Protein AF-A0A5C7TCK9-F1 (afdb_monomer)

Structure (mmCIF, N/CA/C/O backbone):
data_AF-A0A5C7TCK9-F1
#
_entry.id   AF-A0A5C7TCK9-F1
#
loop_
_atom_site.group_PDB
_atom_site.id
_atom_site.type_symbol
_atom_site.label_atom_id
_atom_site.label_alt_id
_atom_site.label_comp_id
_atom_site.label_asym_id
_atom_site.label_entity_id
_atom_site.label_seq_id
_atom_site.pdbx_PDB_ins_code
_atom_site.Cartn_x
_atom_site.Cartn_y
_atom_site.Cartn_z
_atom_site.occupancy
_atom_site.B_iso_or_equiv
_atom_site.auth_seq_id
_atom_site.auth_comp_id
_atom_site.auth_asym_id
_atom_site.auth_atom_id
_atom_site.pdbx_PDB_model_num
ATOM 1 N N . SER A 1 1 ? 7.230 11.726 2.760 1.00 75.06 1 SER A N 1
ATOM 2 C CA . SER A 1 1 ? 6.444 10.633 3.383 1.00 75.06 1 SER A CA 1
ATOM 3 C C . SER A 1 1 ? 4.924 10.850 3.426 1.00 75.06 1 SER A C 1
ATOM 5 O O . SER A 1 1 ? 4.245 10.032 4.030 1.00 75.06 1 SER A O 1
ATOM 7 N N . LYS A 1 2 ? 4.365 11.885 2.768 1.00 90.19 2 LYS A N 1
ATOM 8 C CA . LYS A 1 2 ? 2.920 12.198 2.779 1.00 90.19 2 LYS A CA 1
ATOM 9 C C . LYS A 1 2 ? 2.059 11.149 2.055 1.00 90.19 2 LYS A C 1
ATOM 11 O O . LYS A 1 2 ? 1.104 10.663 2.641 1.00 90.19 2 LYS A O 1
ATOM 16 N N . ALA A 1 3 ? 2.463 10.724 0.853 1.00 91.44 3 ALA A N 1
ATOM 17 C CA . ALA A 1 3 ? 1.737 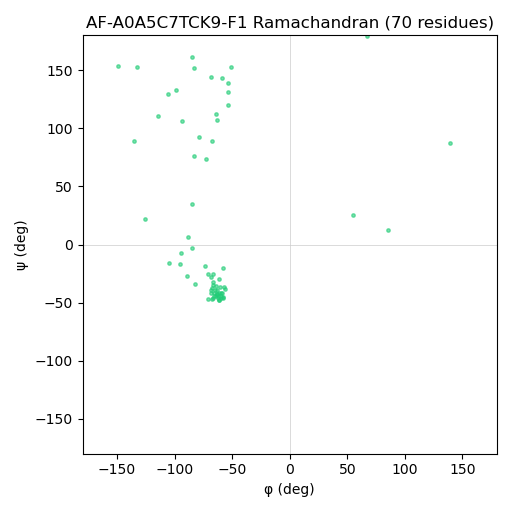9.716 0.068 1.00 91.44 3 ALA A CA 1
ATOM 18 C C . ALA A 1 3 ? 1.519 8.389 0.826 1.00 91.44 3 ALA A C 1
ATOM 20 O O . ALA A 1 3 ? 0.432 7.830 0.774 1.00 91.44 3 ALA A O 1
ATOM 21 N N . ARG A 1 4 ? 2.512 7.934 1.612 1.00 88.81 4 ARG A N 1
ATOM 22 C CA . ARG A 1 4 ? 2.367 6.753 2.490 1.00 88.81 4 ARG A CA 1
ATOM 23 C C . ARG A 1 4 ? 1.359 6.961 3.616 1.00 88.81 4 ARG A C 1
ATOM 25 O O . ARG A 1 4 ? 0.601 6.051 3.916 1.00 88.81 4 ARG A O 1
ATOM 32 N N . TYR A 1 5 ? 1.376 8.135 4.246 1.00 90.75 5 TYR A N 1
ATOM 33 C CA . TYR A 1 5 ? 0.452 8.455 5.335 1.00 90.75 5 TYR A CA 1
ATOM 34 C C . TYR A 1 5 ? -0.997 8.549 4.844 1.00 90.75 5 TYR A C 1
ATOM 36 O O . TYR A 1 5 ? -1.901 8.148 5.562 1.00 90.75 5 TYR A O 1
ATOM 44 N N . GLU A 1 6 ? -1.205 9.037 3.621 1.00 91.31 6 GLU A N 1
ATOM 45 C CA . GLU A 1 6 ? -2.518 9.159 2.969 1.00 91.31 6 GLU A CA 1
ATOM 46 C C . GLU A 1 6 ? -2.931 7.900 2.189 1.00 91.31 6 GLU A C 1
ATOM 48 O O . GLU A 1 6 ? -3.926 7.937 1.475 1.00 91.31 6 GLU A O 1
ATOM 53 N N . PHE A 1 7 ? -2.160 6.810 2.279 1.00 90.25 7 PHE A N 1
ATOM 54 C CA . PHE A 1 7 ? -2.411 5.550 1.565 1.00 90.25 7 PHE A CA 1
ATOM 55 C C . PHE A 1 7 ? -2.541 5.687 0.036 1.00 90.25 7 PHE A C 1
ATOM 57 O O . PHE A 1 7 ? -3.126 4.843 -0.637 1.00 90.25 7 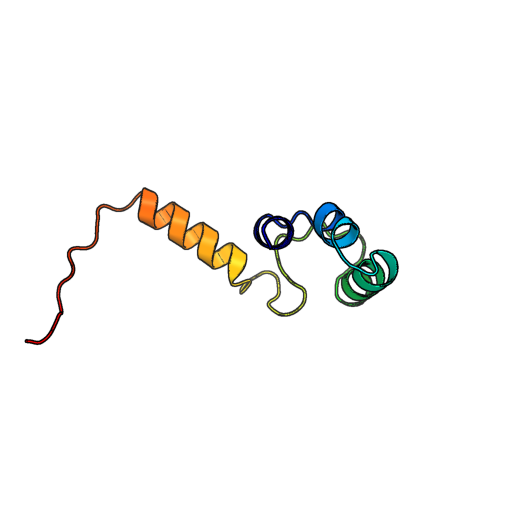PHE A O 1
ATOM 64 N N . ARG A 1 8 ? -1.926 6.725 -0.544 1.00 91.12 8 ARG A N 1
ATOM 65 C CA . ARG A 1 8 ? -1.824 6.923 -1.996 1.00 91.12 8 ARG A CA 1
ATOM 66 C C . ARG A 1 8 ? -0.654 6.112 -2.544 1.00 91.12 8 ARG A C 1
ATOM 68 O O . ARG A 1 8 ? 0.427 6.648 -2.790 1.00 91.12 8 ARG A O 1
ATOM 75 N N . TRP A 1 9 ? -0.847 4.801 -2.674 1.00 88.06 9 TRP A N 1
ATOM 76 C CA . TRP A 1 9 ? 0.228 3.865 -3.023 1.00 88.06 9 TRP A CA 1
ATOM 77 C C . TRP A 1 9 ? 0.821 4.108 -4.410 1.00 88.06 9 TRP A C 1
ATOM 79 O O . TRP A 1 9 ? 2.041 4.142 -4.534 1.00 88.06 9 TRP A O 1
ATOM 89 N N . LEU A 1 10 ? -0.006 4.382 -5.423 1.00 89.31 10 LEU A N 1
ATOM 90 C CA . LEU A 1 10 ? 0.480 4.722 -6.768 1.00 89.31 10 LEU A CA 1
ATOM 91 C C . LEU A 1 10 ? 1.395 5.955 -6.751 1.00 89.31 10 LEU A C 1
ATOM 93 O O . LEU A 1 10 ? 2.502 5.916 -7.286 1.00 89.31 10 LEU A O 1
ATOM 97 N N . ASP A 1 11 ? 0.982 7.014 -6.050 1.00 92.88 11 ASP A N 1
ATOM 98 C CA . ASP A 1 11 ? 1.801 8.217 -5.885 1.00 92.88 11 ASP A CA 1
ATOM 99 C C . ASP A 1 11 ? 3.086 7.922 -5.109 1.00 92.88 11 ASP A C 1
ATOM 101 O O . ASP A 1 11 ? 4.140 8.485 -5.396 1.00 92.88 11 ASP A O 1
ATOM 105 N N . GLN A 1 12 ? 3.029 7.028 -4.120 1.00 92.25 12 GLN A N 1
ATOM 106 C CA . GLN A 1 12 ? 4.222 6.606 -3.402 1.00 92.25 12 GLN A CA 1
ATOM 107 C C . GLN A 1 12 ? 5.219 5.929 -4.344 1.00 92.25 12 GLN A C 1
ATOM 109 O O . GLN A 1 12 ? 6.399 6.284 -4.287 1.00 92.25 12 GLN A O 1
ATOM 114 N N . PHE A 1 13 ? 4.769 4.989 -5.177 1.00 92.12 13 PHE A N 1
ATOM 115 C CA . PHE A 1 13 ? 5.644 4.258 -6.092 1.00 92.12 13 PHE A CA 1
ATOM 116 C C . PHE A 1 13 ? 6.294 5.208 -7.093 1.00 92.12 13 PHE A C 1
ATOM 118 O O . PHE A 1 13 ? 7.511 5.167 -7.248 1.00 92.12 13 PHE A O 1
ATOM 125 N N . HIS A 1 14 ? 5.533 6.140 -7.672 1.00 93.62 14 HIS A N 1
ATOM 126 C CA . HIS A 1 14 ? 6.077 7.154 -8.584 1.00 93.62 14 HIS A CA 1
ATOM 127 C C . HIS A 1 14 ? 7.113 8.079 -7.931 1.00 93.62 14 HIS A C 1
ATOM 129 O O . HIS A 1 14 ? 8.015 8.566 -8.602 1.00 93.62 14 HIS A O 1
ATOM 135 N N . LEU A 1 15 ? 6.997 8.325 -6.623 1.00 94.25 15 LEU A N 1
ATOM 136 C CA . LEU A 1 15 ? 7.961 9.122 -5.857 1.00 94.25 15 LEU A CA 1
ATOM 137 C C . LEU A 1 15 ? 9.165 8.309 -5.355 1.00 94.25 15 LEU A C 1
ATOM 139 O O . LEU A 1 15 ? 10.033 8.863 -4.678 1.00 94.25 15 LEU A O 1
ATOM 143 N N . SER A 1 16 ? 9.198 6.999 -5.594 1.00 93.19 16 SER A N 1
ATOM 144 C CA . SER A 1 16 ? 10.315 6.142 -5.203 1.00 93.19 16 SER A CA 1
ATOM 145 C C . SER A 1 16 ? 11.426 6.154 -6.257 1.00 93.19 16 SER A C 1
ATOM 147 O O . SER A 1 16 ? 11.205 6.541 -7.399 1.00 93.19 16 SER A O 1
ATOM 149 N N . LEU A 1 17 ? 12.635 5.745 -5.863 1.00 96.31 17 LEU A N 1
ATOM 150 C CA . LEU A 1 17 ? 13.779 5.658 -6.777 1.00 96.31 17 LEU A CA 1
ATOM 151 C C . LEU A 1 17 ? 13.587 4.576 -7.855 1.00 96.31 17 LEU A C 1
ATOM 153 O O . LEU A 1 17 ? 14.074 4.735 -8.968 1.00 96.31 17 LEU A O 1
ATOM 157 N N . ASP A 1 18 ? 12.883 3.497 -7.509 1.00 96.62 18 ASP A N 1
ATOM 158 C CA . ASP A 1 18 ? 12.568 2.374 -8.391 1.00 96.62 18 ASP A CA 1
ATOM 159 C C . ASP A 1 18 ? 11.085 1.988 -8.209 1.00 96.62 18 ASP A C 1
ATOM 161 O O . ASP A 1 18 ? 10.747 1.186 -7.325 1.00 96.62 18 ASP A O 1
ATOM 165 N N . PRO A 1 19 ? 10.185 2.611 -8.997 1.00 94.56 19 PRO A N 1
ATOM 166 C CA . PRO A 1 19 ? 8.743 2.400 -8.895 1.00 94.56 19 PRO A CA 1
ATOM 167 C C . PRO A 1 19 ? 8.311 0.954 -9.145 1.00 94.56 19 PRO A C 1
ATOM 169 O O . PRO A 1 19 ? 7.388 0.474 -8.481 1.00 94.56 19 PRO A O 1
ATOM 172 N N . ASP A 1 20 ? 8.973 0.257 -10.070 1.00 94.19 20 ASP A N 1
ATOM 173 C CA . ASP A 1 20 ? 8.590 -1.092 -10.491 1.00 94.19 20 ASP A CA 1
ATOM 174 C C . ASP A 1 20 ? 8.890 -2.109 -9.391 1.00 94.19 20 ASP A C 1
ATOM 176 O O . ASP A 1 20 ? 8.012 -2.882 -8.994 1.00 94.19 20 ASP A O 1
ATOM 180 N N . THR A 1 21 ? 10.090 -2.042 -8.810 1.00 93.50 21 THR A N 1
ATOM 181 C CA . THR A 1 21 ? 10.467 -2.886 -7.671 1.00 93.50 21 THR A CA 1
ATOM 182 C C . THR A 1 21 ? 9.594 -2.601 -6.448 1.00 93.50 21 THR A C 1
ATOM 184 O O . THR A 1 21 ? 9.132 -3.528 -5.779 1.00 93.50 21 THR A O 1
ATOM 187 N N . ALA A 1 22 ? 9.311 -1.326 -6.154 1.00 91.75 22 ALA A N 1
ATOM 188 C CA . ALA A 1 22 ? 8.452 -0.952 -5.030 1.00 91.75 22 ALA A CA 1
ATOM 189 C C . ALA A 1 22 ? 7.027 -1.514 -5.179 1.00 91.75 22 ALA A C 1
ATOM 191 O O . ALA A 1 22 ? 6.461 -2.042 -4.216 1.00 91.75 22 ALA A O 1
ATOM 192 N N . LYS A 1 23 ? 6.470 -1.453 -6.394 1.00 89.50 23 LYS A N 1
ATOM 193 C CA . LYS A 1 23 ? 5.159 -2.018 -6.719 1.00 89.50 23 LYS A CA 1
ATOM 194 C C . LYS A 1 23 ? 5.158 -3.543 -6.615 1.00 89.50 23 LYS A C 1
ATOM 196 O O . LYS A 1 23 ? 4.243 -4.094 -6.007 1.00 89.50 23 LYS 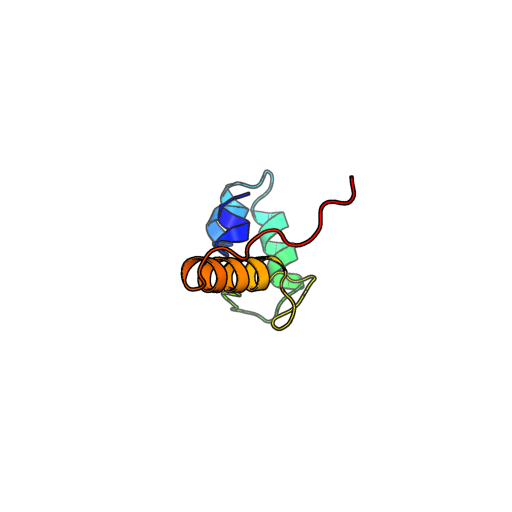A O 1
ATOM 201 N N . ALA A 1 24 ? 6.185 -4.213 -7.139 1.00 90.81 24 ALA A N 1
ATOM 202 C CA . ALA A 1 24 ? 6.306 -5.668 -7.080 1.00 90.81 24 ALA A CA 1
ATOM 203 C C . ALA A 1 24 ? 6.334 -6.183 -5.631 1.00 90.81 24 ALA A C 1
ATOM 205 O O . ALA A 1 24 ? 5.603 -7.113 -5.294 1.00 90.81 24 ALA A O 1
ATOM 206 N N . TYR A 1 25 ? 7.101 -5.537 -4.744 1.00 90.06 25 TYR A N 1
ATOM 207 C CA . TYR A 1 25 ? 7.125 -5.905 -3.325 1.00 90.06 25 TYR A CA 1
ATOM 208 C C . TYR A 1 25 ? 5.788 -5.664 -2.620 1.00 90.06 25 TYR A C 1
ATOM 210 O O . TYR A 1 25 ? 5.376 -6.481 -1.798 1.00 90.06 25 TYR A O 1
ATOM 218 N N . TYR A 1 26 ? 5.095 -4.567 -2.938 1.00 86.69 26 TYR A N 1
ATOM 219 C CA . TYR A 1 26 ? 3.768 -4.301 -2.382 1.00 86.69 26 TYR A CA 1
ATOM 220 C C . TYR A 1 26 ? 2.743 -5.355 -2.827 1.00 86.69 26 TYR A C 1
ATOM 222 O O . TYR A 1 26 ? 1.996 -5.869 -1.997 1.00 86.69 26 TYR A O 1
ATOM 230 N N . GLN A 1 27 ? 2.741 -5.717 -4.113 1.00 85.50 27 GLN A N 1
ATOM 231 C CA . GLN A 1 27 ? 1.840 -6.726 -4.676 1.00 85.50 27 GLN A CA 1
ATOM 232 C C . GLN A 1 27 ? 2.132 -8.135 -4.153 1.00 85.50 27 GLN A C 1
ATOM 234 O O . GLN A 1 27 ? 1.203 -8.884 -3.888 1.00 85.50 27 GLN A O 1
ATOM 239 N N . ALA A 1 28 ? 3.403 -8.491 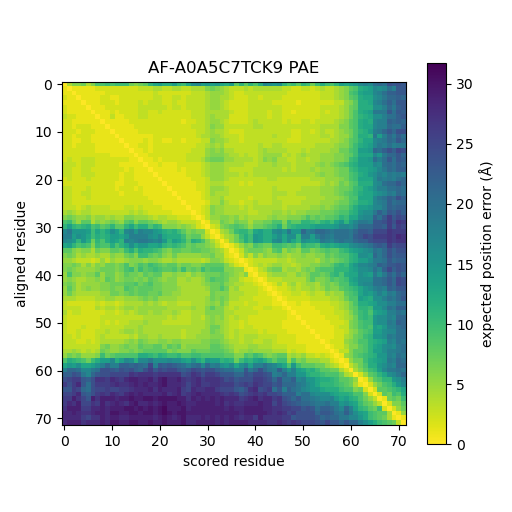-3.951 1.00 86.75 28 ALA A N 1
ATOM 240 C CA . ALA A 1 28 ? 3.772 -9.792 -3.393 1.00 86.75 28 ALA A CA 1
ATOM 241 C C . ALA A 1 28 ? 3.333 -9.964 -1.927 1.00 86.75 28 ALA A C 1
ATOM 243 O O . ALA A 1 28 ? 3.156 -11.088 -1.461 1.00 86.75 28 ALA A O 1
ATOM 244 N N . ALA A 1 29 ? 3.179 -8.863 -1.189 1.00 82.50 29 ALA A N 1
ATOM 245 C CA . ALA A 1 29 ? 2.874 -8.886 0.238 1.00 82.50 29 ALA A CA 1
ATOM 246 C C . ALA A 1 29 ? 1.372 -8.785 0.563 1.00 82.50 29 ALA A C 1
ATOM 248 O O . ALA A 1 29 ? 0.996 -8.905 1.731 1.00 82.50 29 ALA A O 1
ATOM 249 N N . LEU A 1 30 ? 0.512 -8.544 -0.432 1.00 77.50 30 LEU A N 1
ATOM 250 C CA . LEU A 1 30 ? -0.924 -8.333 -0.246 1.00 77.50 30 LEU A CA 1
ATOM 251 C C . LEU A 1 30 ? -1.751 -9.174 -1.232 1.00 77.50 30 LEU A C 1
ATOM 253 O O . LEU A 1 30 ? -1.280 -9.468 -2.327 1.00 77.50 30 LEU A O 1
ATOM 257 N N . PRO A 1 31 ? -2.995 -9.550 -0.881 1.00 70.56 31 PRO A N 1
ATOM 258 C CA . PRO A 1 31 ? -3.912 -10.180 -1.828 1.00 70.56 31 PRO A CA 1
ATOM 259 C C . PRO A 1 31 ? -4.158 -9.266 -3.040 1.00 70.56 31 PRO A C 1
ATOM 261 O O . PRO A 1 31 ? -4.225 -8.043 -2.882 1.00 70.56 31 PRO A O 1
ATOM 264 N N . GLU A 1 32 ? -4.294 -9.846 -4.237 1.00 58.78 32 GLU A N 1
ATOM 265 C CA . GLU A 1 32 ? -4.432 -9.085 -5.486 1.00 58.78 32 GLU A CA 1
ATOM 266 C C . GLU A 1 32 ? -5.569 -8.046 -5.439 1.00 58.78 32 GLU A C 1
ATOM 268 O O . GLU A 1 32 ? -6.666 -8.315 -4.952 1.00 58.78 32 GLU A O 1
ATOM 273 N N . GLY A 1 33 ? -5.308 -6.854 -5.991 1.00 56.31 33 GLY A N 1
ATOM 274 C CA . GLY A 1 33 ? -6.332 -5.831 -6.244 1.00 56.31 33 GLY A CA 1
ATOM 275 C C . GLY A 1 33 ? -6.674 -4.898 -5.079 1.00 56.31 33 GLY A C 1
ATOM 276 O O . GLY A 1 33 ? -7.673 -4.187 -5.152 1.00 56.31 33 GLY A O 1
ATOM 277 N N . ALA A 1 34 ? -5.884 -4.877 -4.005 1.00 56.41 34 ALA A N 1
ATOM 278 C CA . ALA A 1 34 ? -6.261 -4.145 -2.805 1.00 56.41 34 ALA A CA 1
ATOM 279 C C . ALA A 1 34 ? -5.700 -2.702 -2.763 1.00 56.41 34 ALA A C 1
ATOM 281 O O . ALA A 1 34 ? -4.520 -2.472 -2.470 1.00 56.41 34 ALA A O 1
ATOM 282 N N . ASP A 1 35 ? -6.581 -1.718 -2.979 1.00 63.09 35 ASP A N 1
ATOM 283 C CA . ASP A 1 35 ? -6.417 -0.356 -2.454 1.00 63.09 35 ASP A CA 1
ATOM 284 C C . ASP A 1 35 ? -6.546 -0.424 -0.925 1.00 63.09 35 ASP A C 1
ATOM 286 O O . ASP A 1 35 ? -7.640 -0.379 -0.359 1.00 63.09 35 ASP A O 1
ATOM 290 N N . THR A 1 36 ? -5.420 -0.644 -0.240 1.00 73.31 36 THR A N 1
ATOM 291 C CA . THR A 1 36 ? -5.409 -0.879 1.209 1.00 73.31 36 THR A CA 1
ATOM 292 C C . THR A 1 36 ? -5.060 0.374 1.996 1.00 73.31 36 THR A C 1
ATOM 294 O O . THR A 1 36 ? -4.044 1.025 1.764 1.00 73.31 36 THR A O 1
ATOM 297 N N . GLU A 1 37 ? -5.843 0.661 3.033 1.00 78.62 37 GLU A N 1
ATOM 298 C CA . GLU A 1 37 ? -5.506 1.671 4.045 1.00 78.62 37 GLU A CA 1
ATOM 299 C C . GLU A 1 37 ? -4.607 1.098 5.160 1.00 78.62 37 GLU A C 1
ATOM 301 O O . GLU A 1 37 ? -4.764 1.406 6.346 1.00 78.62 37 GLU A O 1
ATOM 306 N N . PHE A 1 38 ? -3.704 0.180 4.816 1.00 80.25 38 PHE A N 1
ATOM 307 C CA . PHE A 1 38 ? -2.747 -0.388 5.756 1.00 80.25 38 PHE A CA 1
ATOM 308 C C . PHE A 1 38 ? -1.451 -0.775 5.051 1.00 80.25 38 PHE A C 1
ATOM 310 O O . PHE A 1 38 ? -1.421 -1.050 3.860 1.00 80.25 38 PHE A O 1
ATOM 317 N N . CYS A 1 39 ? -0.347 -0.787 5.794 1.00 77.00 39 CYS A N 1
ATOM 318 C CA . CYS A 1 39 ? 0.905 -1.322 5.277 1.00 77.00 39 CYS A CA 1
ATOM 319 C C . CYS A 1 39 ? 0.945 -2.847 5.439 1.00 77.00 39 CYS A C 1
ATOM 321 O O . CYS A 1 39 ? 0.391 -3.396 6.397 1.00 77.00 39 CYS A O 1
ATOM 323 N N . ALA A 1 40 ? 1.683 -3.517 4.554 1.00 72.94 40 ALA A N 1
ATOM 324 C CA . ALA A 1 40 ? 1.860 -4.969 4.575 1.00 72.94 40 ALA A CA 1
ATOM 325 C C . ALA A 1 40 ? 2.462 -5.517 5.887 1.00 72.94 40 ALA A C 1
ATOM 327 O O . ALA A 1 40 ? 2.290 -6.687 6.201 1.00 72.94 40 ALA A O 1
ATOM 328 N N . MET A 1 41 ? 3.136 -4.678 6.682 1.00 79.19 41 MET A N 1
ATOM 329 C CA . MET A 1 41 ? 3.765 -5.108 7.936 1.00 79.19 41 MET A CA 1
ATOM 330 C C . MET A 1 41 ? 2.802 -5.174 9.128 1.00 79.19 41 MET A C 1
ATOM 332 O O . MET A 1 41 ? 2.972 -6.015 10.003 1.00 79.19 41 MET A O 1
ATOM 336 N N . CYS A 1 42 ? 1.813 -4.279 9.202 1.00 84.50 42 CYS A N 1
ATOM 337 C CA . CYS A 1 42 ? 0.956 -4.141 10.389 1.00 84.50 42 CYS A CA 1
ATOM 338 C C . CYS A 1 42 ? -0.447 -4.734 10.196 1.00 84.50 42 CYS A C 1
ATOM 340 O O . CYS A 1 42 ? -1.176 -4.939 11.169 1.00 84.50 42 CYS A O 1
ATOM 342 N N . GLY A 1 43 ? -0.839 -4.987 8.945 1.00 78.62 43 GLY A N 1
ATOM 343 C CA . GLY A 1 43 ? -2.146 -5.534 8.605 1.00 78.62 43 GLY A CA 1
ATOM 344 C C . GLY A 1 43 ? -3.322 -4.583 8.887 1.00 78.62 43 GLY A C 1
ATOM 345 O O . GLY A 1 43 ? -3.147 -3.461 9.376 1.00 78.62 43 GLY A O 1
ATOM 346 N N . PRO A 1 44 ? -4.555 -5.027 8.590 1.00 81.56 44 PRO A N 1
ATOM 347 C CA . PRO A 1 44 ? -5.736 -4.162 8.560 1.00 81.56 44 PRO A CA 1
ATOM 348 C C . PRO A 1 44 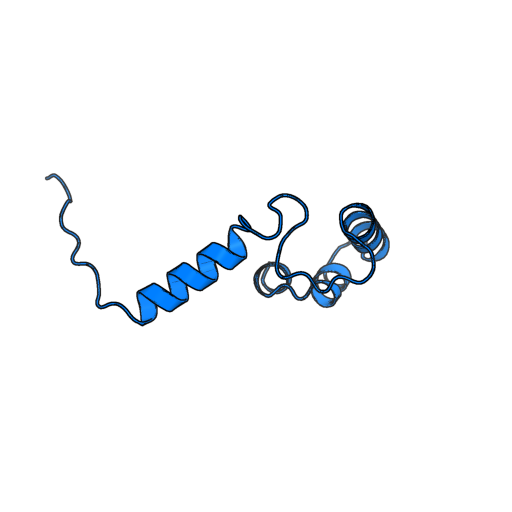? -6.164 -3.628 9.931 1.00 81.56 44 PRO A C 1
ATOM 350 O O . PRO A 1 44 ? -6.762 -2.558 10.011 1.00 81.56 44 PRO A O 1
ATOM 353 N N . LYS A 1 45 ? -5.872 -4.355 11.018 1.00 82.12 45 LYS A N 1
ATOM 354 C CA . LYS A 1 45 ? -6.327 -3.994 12.372 1.00 82.12 45 LYS A CA 1
ATOM 355 C C . LYS A 1 45 ? -5.366 -3.075 13.125 1.00 82.12 45 LYS A C 1
ATOM 357 O O . LYS A 1 45 ? -5.811 -2.323 13.983 1.00 82.12 45 LYS A O 1
ATOM 362 N N . PHE A 1 46 ? -4.071 -3.130 12.817 1.00 86.81 46 PHE A N 1
ATOM 363 C CA . PHE A 1 46 ? -3.031 -2.517 13.649 1.00 86.81 46 PHE A CA 1
ATOM 364 C C . PHE A 1 46 ? -2.121 -1.556 12.879 1.00 86.81 46 PHE A C 1
ATOM 366 O O . PHE A 1 46 ? -1.003 -1.279 13.307 1.00 86.81 46 PHE A O 1
ATOM 373 N N . CYS A 1 47 ? 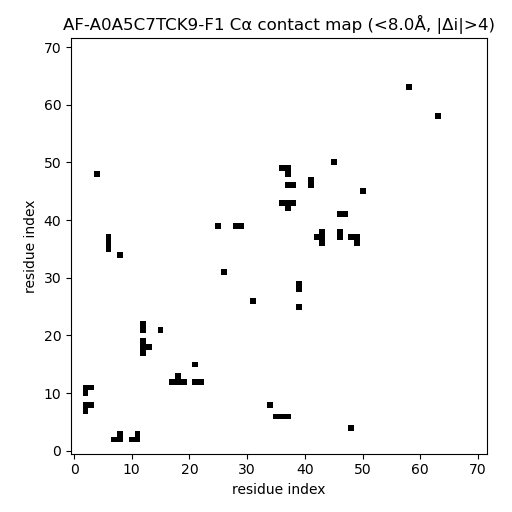-2.572 -1.013 11.744 1.00 90.44 47 CYS A N 1
ATOM 374 C CA . CYS A 1 47 ? -1.788 -0.020 11.015 1.00 90.44 47 CYS A CA 1
ATOM 375 C C . CYS A 1 47 ? -1.601 1.262 11.841 1.00 90.44 47 CYS A C 1
ATOM 377 O O . CYS A 1 47 ? -2.540 2.037 12.035 1.00 90.44 47 CYS A O 1
ATOM 379 N N . SER A 1 48 ? -0.362 1.528 12.261 1.00 89.06 48 SER A N 1
ATOM 380 C CA . SER A 1 48 ? -0.013 2.685 13.092 1.00 89.06 48 SER A CA 1
ATOM 381 C C . SER A 1 48 ? -0.415 4.023 12.470 1.00 89.06 48 SER A C 1
ATOM 383 O O . SER A 1 48 ? -0.844 4.923 13.184 1.00 89.06 48 SER A O 1
ATOM 385 N N . MET A 1 49 ? -0.316 4.166 11.142 1.00 90.25 49 MET A N 1
ATOM 386 C CA . MET A 1 49 ? -0.700 5.407 10.453 1.00 90.25 49 MET A CA 1
ATOM 387 C C . MET A 1 49 ? -2.213 5.638 10.503 1.00 90.25 49 MET A C 1
ATOM 389 O O . MET A 1 49 ? -2.640 6.752 10.797 1.00 90.25 49 MET A O 1
ATOM 393 N N . LYS A 1 50 ? -3.017 4.586 10.303 1.00 88.12 50 LYS A N 1
ATOM 394 C CA . LYS A 1 50 ? -4.481 4.653 10.401 1.00 88.12 50 LYS A CA 1
ATOM 395 C C . LYS A 1 50 ? -4.927 4.939 11.834 1.00 88.12 50 LYS A C 1
ATOM 397 O O . LYS A 1 50 ? -5.717 5.848 12.061 1.00 88.12 50 LYS A O 1
ATOM 402 N N . LEU A 1 51 ? -4.346 4.242 12.812 1.00 89.44 51 LEU A N 1
ATOM 403 C CA . LEU A 1 51 ? -4.608 4.498 14.231 1.00 89.44 51 LEU A CA 1
ATOM 404 C C . LEU A 1 51 ? -4.246 5.937 14.623 1.00 89.44 51 LEU A C 1
ATOM 406 O O . LEU A 1 51 ? -5.011 6.594 15.324 1.00 89.44 51 LEU A O 1
ATOM 410 N N . ASN A 1 52 ? -3.122 6.464 14.128 1.00 90.62 52 ASN A N 1
ATOM 411 C CA . ASN A 1 52 ? -2.735 7.851 14.376 1.00 90.62 52 ASN A CA 1
ATOM 412 C C . ASN A 1 52 ? -3.735 8.857 13.786 1.00 90.62 52 ASN A C 1
ATOM 414 O O . ASN A 1 52 ? -4.026 9.860 14.437 1.00 90.62 52 ASN A O 1
ATOM 418 N N . GLN A 1 53 ? -4.281 8.592 12.593 1.00 89.81 53 GLN A N 1
ATOM 419 C CA . GLN A 1 53 ? -5.345 9.414 12.009 1.00 89.81 53 GLN A CA 1
ATOM 420 C C . GLN A 1 53 ? -6.607 9.397 12.876 1.00 89.81 53 GLN A C 1
ATOM 422 O O . GLN A 1 53 ? -7.134 10.464 13.183 1.00 89.81 53 GLN A O 1
ATOM 427 N N . THR A 1 54 ? -7.042 8.220 13.340 1.00 89.00 54 THR A N 1
ATOM 428 C CA . THR A 1 54 ? -8.203 8.082 14.233 1.00 89.00 54 THR A CA 1
ATOM 429 C C . THR A 1 54 ? -8.006 8.845 15.540 1.00 89.00 54 THR A C 1
ATOM 431 O O . THR A 1 54 ? -8.889 9.595 15.955 1.00 89.00 54 THR A O 1
ATOM 434 N N . VAL A 1 55 ? -6.836 8.712 16.173 1.00 90.25 55 VAL A N 1
ATOM 435 C CA . VAL A 1 55 ? -6.520 9.440 17.410 1.00 90.25 55 VAL A CA 1
ATOM 436 C C . VAL A 1 55 ? -6.539 10.945 17.159 1.00 90.25 55 VAL A C 1
ATOM 438 O O . VAL A 1 55 ? -7.224 11.657 17.884 1.00 90.25 55 VAL A O 1
ATOM 441 N N . LYS A 1 56 ? -5.886 11.440 16.100 1.00 87.69 56 LYS A N 1
ATOM 442 C CA . LYS A 1 56 ? -5.916 12.870 15.748 1.00 87.69 56 LYS A CA 1
ATOM 443 C C . LYS A 1 56 ? -7.336 13.385 15.523 1.00 87.69 56 LYS A C 1
ATOM 445 O O . LYS A 1 56 ? -7.687 14.431 16.064 1.00 87.69 56 LYS A O 1
ATOM 450 N N . ALA A 1 57 ? -8.156 12.644 14.779 1.00 85.62 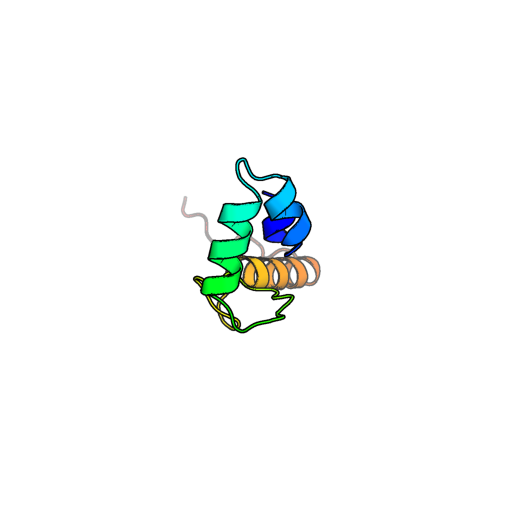57 ALA A N 1
ATOM 451 C CA . ALA A 1 57 ? -9.557 12.984 14.556 1.00 85.62 57 ALA A CA 1
ATOM 452 C C . ALA A 1 57 ? -10.340 13.057 15.879 1.00 85.62 57 ALA A C 1
ATOM 454 O O . ALA A 1 57 ? -11.089 14.006 16.092 1.00 85.62 57 ALA A O 1
ATOM 455 N N . SER A 1 58 ? -10.103 12.121 16.806 1.00 82.12 58 SER A N 1
ATOM 456 C CA . SER A 1 58 ? -10.724 12.147 18.137 1.00 82.12 58 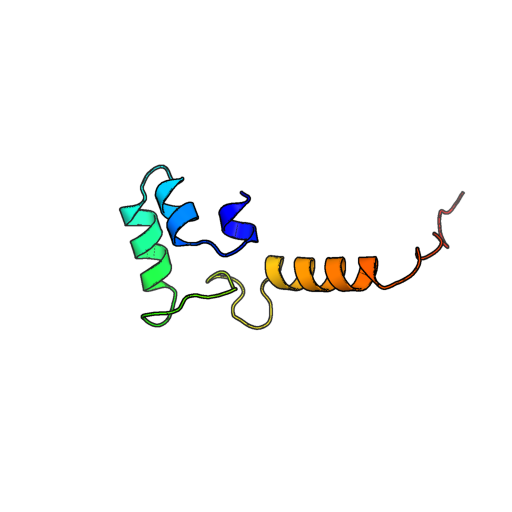SER A CA 1
ATOM 457 C C . SER A 1 58 ? -10.232 13.304 19.016 1.00 82.12 58 SER A C 1
ATOM 459 O O . SER A 1 58 ? -11.043 13.949 19.670 1.00 82.12 58 SER A O 1
ATOM 461 N N . THR A 1 59 ? -8.938 13.644 18.990 1.00 77.50 59 THR A N 1
ATOM 462 C CA . THR A 1 59 ? -8.381 14.763 19.774 1.00 77.50 59 THR A CA 1
ATOM 463 C C . THR A 1 59 ? -8.811 16.128 19.254 1.00 77.50 59 THR A C 1
ATOM 465 O O . THR A 1 59 ? -8.852 17.079 20.016 1.00 77.50 59 THR A O 1
ATOM 468 N N . LEU A 1 60 ? -9.160 16.240 17.971 1.00 64.62 60 LEU A N 1
ATOM 469 C CA . LEU A 1 60 ? -9.766 17.458 17.428 1.00 64.62 60 LEU A CA 1
ATOM 470 C C . LEU A 1 60 ? -11.233 17.617 17.875 1.00 64.62 60 LEU A C 1
ATOM 472 O O . LEU A 1 60 ? -11.760 18.723 17.831 1.00 64.62 60 LEU A O 1
ATOM 476 N N . SER A 1 61 ? -11.875 16.531 18.326 1.00 59.28 61 SER A N 1
ATOM 477 C CA . SER A 1 61 ? -13.233 16.518 18.889 1.00 59.28 61 SER A CA 1
ATOM 478 C C . SER A 1 61 ? -13.264 16.596 20.422 1.00 59.28 61 SER A C 1
ATOM 480 O O . SER A 1 61 ? -14.325 16.860 20.986 1.00 59.28 61 SER A O 1
ATOM 482 N N . ALA A 1 62 ? -12.148 16.333 21.101 1.00 55.84 62 ALA A N 1
ATOM 483 C CA . ALA A 1 62 ? -12.051 16.341 22.555 1.00 55.84 62 ALA A CA 1
ATOM 484 C C . ALA A 1 62 ? -11.297 17.593 23.017 1.00 55.84 62 ALA A C 1
ATOM 486 O O . ALA A 1 62 ? -10.216 17.895 22.516 1.00 55.84 62 ALA A O 1
ATOM 487 N N . ALA A 1 63 ? -11.880 18.325 23.969 1.00 56.56 63 ALA A N 1
ATOM 488 C CA . ALA A 1 63 ? -11.252 19.485 24.596 1.00 56.56 63 ALA A CA 1
ATOM 489 C C . ALA A 1 63 ? -9.833 19.151 25.112 1.00 56.56 63 ALA A C 1
ATOM 491 O O . ALA A 1 63 ? -9.570 17.987 25.437 1.00 56.56 63 ALA A O 1
ATOM 492 N N . PRO A 1 64 ? -8.915 20.137 25.196 1.00 57.25 64 PRO A N 1
ATOM 493 C CA . PRO A 1 64 ? -7.543 19.895 25.624 1.00 57.25 64 PRO A CA 1
ATOM 494 C C . PRO A 1 64 ? -7.523 19.165 26.969 1.00 57.25 64 PRO A C 1
ATOM 496 O O . PRO A 1 64 ? -8.049 19.675 27.954 1.00 57.25 64 PRO A O 1
ATOM 499 N N . LEU A 1 65 ? -6.925 17.971 27.003 1.00 61.84 65 LEU A N 1
ATOM 500 C CA . LEU A 1 65 ? -6.613 17.296 28.258 1.00 61.84 65 LEU A CA 1
ATOM 501 C C . LEU A 1 65 ? -5.612 18.182 29.000 1.00 61.84 65 LEU A C 1
ATOM 503 O O . LEU A 1 65 ? -4.457 18.312 28.581 1.00 61.84 65 LEU A O 1
ATOM 507 N N . GLU A 1 66 ? -6.083 18.843 30.056 1.00 59.53 66 GLU A N 1
ATOM 508 C CA . GLU A 1 66 ? -5.234 19.597 30.966 1.00 59.53 66 GLU A CA 1
ATOM 509 C C . GLU A 1 66 ? -4.114 18.682 31.463 1.00 59.53 66 GLU A C 1
ATOM 511 O O . GLU A 1 66 ? -4.331 17.530 31.846 1.00 59.53 66 GLU A O 1
ATOM 516 N N . ARG A 1 67 ? -2.885 19.191 31.380 1.00 62.38 67 ARG A N 1
ATOM 517 C CA . ARG A 1 67 ? -1.646 18.472 31.668 1.00 62.38 67 ARG A CA 1
ATOM 518 C C . ARG A 1 67 ? -1.511 18.263 33.185 1.00 62.38 67 ARG A C 1
ATOM 520 O O . ARG A 1 67 ? -0.725 18.937 33.841 1.00 62.38 67 ARG A O 1
ATOM 527 N N . ALA A 1 68 ? -2.301 17.359 33.750 1.00 60.03 68 ALA A N 1
ATOM 528 C CA . ALA A 1 68 ? -2.137 16.888 35.118 1.00 60.03 68 ALA A CA 1
ATOM 529 C C . ALA A 1 68 ? -1.004 15.852 35.139 1.00 60.03 68 ALA A C 1
ATOM 531 O O . ALA A 1 68 ? -1.240 14.699 34.803 1.00 60.03 68 ALA A O 1
ATOM 532 N N . ASP A 1 69 ? 0.213 16.343 35.399 1.00 58.28 69 ASP A N 1
ATOM 533 C CA . ASP A 1 69 ? 1.421 15.684 35.941 1.00 58.28 69 ASP A CA 1
ATOM 534 C C . ASP A 1 69 ? 2.695 16.144 35.216 1.00 58.28 69 ASP A C 1
ATOM 536 O O . ASP A 1 69 ? 3.177 15.541 34.255 1.00 58.28 69 ASP A O 1
ATOM 540 N N . ALA A 1 70 ? 3.264 17.240 35.715 1.00 52.84 70 ALA A N 1
ATOM 541 C CA . ALA A 1 70 ? 4.698 17.476 35.660 1.00 52.84 70 ALA A CA 1
ATOM 542 C C . ALA A 1 70 ? 5.194 17.455 37.116 1.00 52.84 70 ALA A C 1
ATOM 544 O O . ALA A 1 70 ? 4.810 18.352 37.871 1.00 52.84 70 ALA A O 1
ATOM 545 N N . PRO A 1 71 ? 5.974 16.450 37.559 1.00 60.53 71 PRO A N 1
ATOM 546 C CA . PRO A 1 71 ? 6.651 16.549 38.844 1.00 60.53 71 PRO A CA 1
ATOM 547 C C . PRO A 1 71 ? 7.747 17.628 38.780 1.00 60.53 71 PRO A C 1
ATOM 549 O O . PRO A 1 71 ? 8.356 17.829 37.729 1.00 60.53 71 PRO A O 1
ATOM 552 N N . ALA A 1 72 ? 7.889 18.313 39.919 1.00 54.00 72 ALA A N 1
ATOM 553 C CA . ALA A 1 72 ? 8.597 19.569 40.204 1.00 54.00 72 ALA A CA 1
ATOM 554 C C . ALA A 1 72 ? 9.989 19.770 39.583 1.00 54.00 72 ALA A C 1
ATOM 556 O O . ALA A 1 72 ? 10.778 18.800 39.536 1.00 54.00 72 ALA A O 1
#

Secondary structure (DSSP, 8-state):
-HHHHTT-HHHHHHTSS-HHHHHHHHHHTS-TT---SS-TTTHHHH-HHHHHHHHHHHHHHS----------

Sequence (72 aa):
SKARYEFRWLDQFHLSLDPDTAKAYYQAALPEGADTEFCAMCGPKFCSMKLNQTVKASTLSAAPLERADAPA

Solvent-accessible surface area (backbone atoms only — not comparable to full-atom values): 4583 Å² total; per-residue (Å²): 117,63,39,66,68,71,48,37,58,70,62,36,26,72,71,43,98,53,36,66,62,53,46,50,55,53,55,75,59,43,73,88,89,67,92,49,81,41,51,80,87,46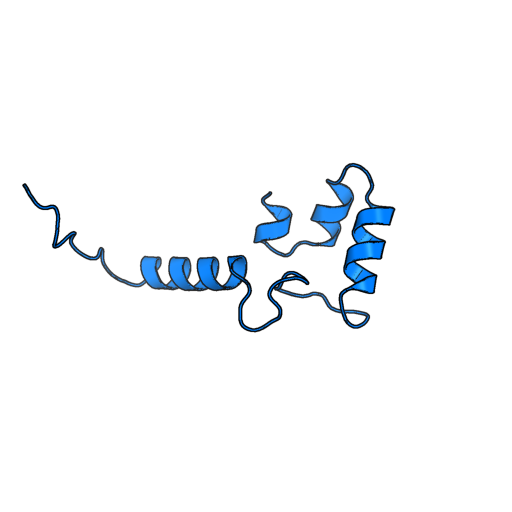,37,89,89,57,21,65,60,52,53,50,50,52,49,52,57,49,54,76,72,44,78,82,79,75,85,86,80,76,84,133

pLDDT: mean 80.33, std 13.34, range [52.84, 96.62]

Mean predicted aligned error: 9.33 Å

Foldseek 3Di:
DVCLLVLVLQVVLVVDPHSVVSVVVQPVLDPPPDSAPAGSVQDNPGRPSVVVVVVVVVVVVDDDDPPPDDDD

Radius of gyration: 16.99 Å; Cα contacts (8 Å, |Δi|>4): 35; chains: 1; bounding box: 27×30×51 Å